Protein AF-A0A919ER35-F1 (afdb_monomer)

Foldseek 3Di:
DDVLVVLVVVCVVCDPDPLLPVLNVLSVVLNVCVVVVVNVSSVVSNVVSVVSVCVSDPD

Radius of gyration: 10.8 Å; Cα contacts (8 Å, |Δi|>4): 50; chains: 1; bounding box: 24×17×33 Å

pLDDT: mean 91.17, std 7.61, range [57.84, 97.12]

Organism: Streptomyces filamentosus (NCBI:txid67294)

Structure (mmCIF, N/CA/C/O backbone):
data_AF-A0A919ER35-F1
#
_entry.id   AF-A0A919ER35-F1
#
loop_
_atom_site.group_PDB
_atom_site.id
_atom_site.type_symbol
_atom_site.label_atom_id
_atom_site.label_alt_id
_atom_site.label_comp_id
_atom_site.label_asym_id
_atom_site.label_entity_id
_atom_site.label_seq_id
_atom_site.pdbx_PDB_ins_code
_atom_site.Cartn_x
_atom_site.Cartn_y
_atom_site.Cartn_z
_atom_site.occupancy
_atom_site.B_iso_or_equiv
_atom_site.auth_seq_id
_atom_site.auth_comp_id
_atom_site.auth_asym_id
_atom_site.auth_atom_id
_atom_site.pdbx_PDB_model_num
ATOM 1 N N . MET A 1 1 ? -14.594 -7.243 -1.231 1.00 60.81 1 MET A N 1
ATOM 2 C CA . MET A 1 1 ? -13.156 -6.958 -1.152 1.00 60.81 1 MET A CA 1
ATOM 3 C C . MET A 1 1 ? -12.936 -6.060 0.038 1.00 60.81 1 MET A C 1
ATOM 5 O O . MET A 1 1 ? -13.582 -5.016 0.124 1.00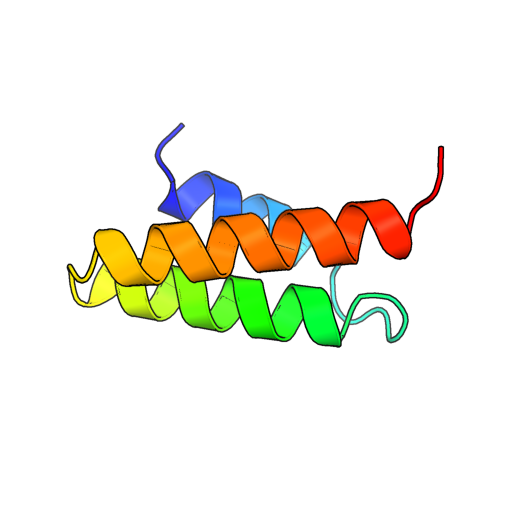 60.81 1 MET A O 1
ATOM 9 N N . ARG A 1 2 ? -12.142 -6.510 1.003 1.00 83.50 2 ARG A N 1
ATOM 10 C CA . ARG A 1 2 ? -11.728 -5.656 2.114 1.00 83.50 2 ARG A CA 1
ATOM 11 C C . ARG A 1 2 ? -10.594 -4.736 1.644 1.00 83.50 2 ARG A C 1
ATOM 13 O O . ARG A 1 2 ? -9.901 -5.053 0.684 1.00 83.50 2 ARG A O 1
ATOM 20 N N . ILE A 1 3 ? -10.422 -3.583 2.289 1.00 84.69 3 ILE A N 1
ATOM 21 C CA . ILE A 1 3 ? -9.420 -2.589 1.862 1.00 84.69 3 ILE A CA 1
ATOM 22 C C . ILE A 1 3 ? -7.996 -3.163 1.963 1.00 84.69 3 ILE A C 1
ATOM 24 O O . ILE A 1 3 ? -7.161 -2.887 1.113 1.00 84.69 3 ILE A O 1
ATOM 28 N N . ASP A 1 4 ? -7.731 -4.009 2.955 1.00 86.06 4 ASP A N 1
ATOM 29 C CA . ASP A 1 4 ? -6.458 -4.716 3.120 1.00 86.06 4 ASP A CA 1
ATOM 30 C C . ASP A 1 4 ? -6.154 -5.686 1.966 1.00 86.06 4 ASP A C 1
ATOM 32 O O . ASP A 1 4 ? -5.025 -5.726 1.487 1.00 86.06 4 ASP A O 1
ATOM 36 N N . GLU A 1 5 ? -7.159 -6.404 1.459 1.00 89.81 5 GLU A N 1
ATOM 37 C CA . GLU A 1 5 ? -7.009 -7.265 0.272 1.00 89.81 5 GLU A CA 1
ATOM 38 C C . GLU A 1 5 ? -6.686 -6.431 -0.976 1.00 89.81 5 GLU A C 1
ATOM 40 O O . GLU A 1 5 ? -5.777 -6.768 -1.728 1.00 89.81 5 GLU A O 1
ATOM 45 N N . ALA A 1 6 ? -7.372 -5.297 -1.152 1.00 90.19 6 ALA A N 1
ATOM 46 C CA . ALA A 1 6 ? -7.141 -4.382 -2.271 1.00 90.19 6 ALA A CA 1
ATOM 47 C C . ALA A 1 6 ? -5.709 -3.822 -2.286 1.00 90.19 6 ALA A C 1
ATOM 49 O O . ALA A 1 6 ? -5.087 -3.713 -3.341 1.00 90.19 6 ALA A O 1
ATOM 50 N N . VAL A 1 7 ? -5.180 -3.468 -1.110 1.00 92.94 7 VAL A N 1
ATOM 51 C CA . VAL A 1 7 ? -3.800 -2.985 -0.974 1.00 92.94 7 VAL A CA 1
ATOM 52 C C . VAL A 1 7 ? -2.803 -4.085 -1.319 1.00 92.94 7 VAL A C 1
ATOM 54 O O . VAL A 1 7 ? -1.827 -3.814 -2.015 1.00 92.94 7 VAL A O 1
ATOM 57 N N . ALA A 1 8 ? -3.048 -5.317 -0.866 1.00 93.12 8 ALA A N 1
ATOM 58 C CA . ALA A 1 8 ? -2.187 -6.452 -1.179 1.00 93.12 8 ALA A CA 1
ATOM 59 C C . ALA A 1 8 ? -2.152 -6.740 -2.688 1.00 93.12 8 ALA A C 1
ATOM 61 O O . ALA A 1 8 ? -1.068 -6.871 -3.248 1.00 93.12 8 ALA A O 1
ATOM 62 N N . GLU A 1 9 ? -3.308 -6.758 -3.357 1.00 93.69 9 GLU A N 1
ATOM 63 C CA . GLU A 1 9 ? -3.383 -6.943 -4.813 1.00 93.69 9 GLU A CA 1
ATOM 64 C C . GLU A 1 9 ? -2.671 -5.819 -5.577 1.00 93.69 9 GLU A C 1
ATOM 66 O O . GLU A 1 9 ? -1.943 -6.086 -6.531 1.00 93.69 9 GLU A O 1
ATOM 71 N N . ALA A 1 10 ? -2.830 -4.563 -5.144 1.00 92.69 10 ALA A N 1
ATOM 72 C CA . ALA A 1 10 ? -2.141 -3.432 -5.760 1.00 92.69 10 ALA A CA 1
ATOM 73 C C . ALA A 1 10 ? -0.615 -3.537 -5.613 1.00 92.69 10 ALA A C 1
ATOM 75 O O . ALA A 1 10 ? 0.106 -3.266 -6.571 1.00 92.69 10 ALA A O 1
ATOM 76 N N . LEU A 1 11 ? -0.121 -3.949 -4.440 1.00 95.25 11 LEU A N 1
ATOM 77 C CA . LEU A 1 11 ? 1.307 -4.178 -4.197 1.00 95.25 11 LEU A CA 1
ATOM 78 C C . LEU A 1 11 ? 1.867 -5.295 -5.086 1.00 95.25 11 LEU A C 1
ATOM 80 O O . LEU A 1 11 ? 2.942 -5.126 -5.659 1.00 95.25 11 LEU A O 1
ATOM 84 N N . ASP A 1 12 ? 1.132 -6.398 -5.233 1.00 95.56 12 ASP A N 1
ATOM 85 C CA . ASP A 1 12 ? 1.517 -7.508 -6.112 1.00 95.56 12 ASP A CA 1
ATOM 86 C C . ASP A 1 12 ? 1.536 -7.078 -7.588 1.00 95.56 12 ASP A C 1
ATOM 88 O O . ASP A 1 12 ? 2.448 -7.441 -8.331 1.00 95.56 12 ASP A O 1
ATOM 92 N N . ALA A 1 13 ? 0.565 -6.262 -8.013 1.00 93.19 13 ALA A N 1
ATOM 93 C CA . ALA A 1 13 ? 0.452 -5.795 -9.392 1.00 93.19 13 ALA A CA 1
ATOM 94 C C . ALA A 1 13 ? 1.606 -4.871 -9.812 1.00 93.19 13 ALA A C 1
ATOM 96 O O . ALA A 1 13 ? 2.105 -4.982 -10.931 1.00 93.19 13 ALA A O 1
ATOM 97 N N . ILE A 1 14 ? 2.029 -3.959 -8.931 1.00 93.94 14 ILE A N 1
ATOM 98 C CA . ILE A 1 14 ? 3.121 -3.016 -9.226 1.00 93.94 14 ILE A CA 1
ATOM 99 C C . ILE A 1 14 ? 4.507 -3.614 -8.970 1.00 93.94 14 ILE A C 1
ATOM 101 O O . ILE A 1 14 ? 5.495 -3.156 -9.548 1.00 93.94 14 ILE A O 1
ATOM 105 N N . GLY A 1 15 ? 4.587 -4.623 -8.099 1.00 93.56 15 GLY A N 1
ATOM 106 C CA . GLY A 1 15 ? 5.822 -5.301 -7.729 1.00 93.56 15 GLY A CA 1
ATOM 107 C C . GLY A 1 15 ? 6.938 -4.346 -7.291 1.00 93.56 15 GLY A C 1
ATOM 108 O O . GLY A 1 15 ? 6.717 -3.330 -6.626 1.00 93.56 15 GLY A O 1
ATOM 109 N N . ASP A 1 16 ? 8.167 -4.678 -7.682 1.00 94.50 16 ASP A N 1
ATOM 110 C CA . ASP A 1 16 ? 9.368 -3.899 -7.362 1.00 94.50 16 ASP A CA 1
ATOM 111 C C . ASP A 1 16 ? 9.764 -2.885 -8.448 1.00 94.50 16 ASP A C 1
ATOM 113 O O . ASP A 1 16 ? 10.874 -2.347 -8.405 1.00 94.50 16 ASP A O 1
ATOM 117 N N . ASP A 1 17 ? 8.877 -2.587 -9.404 1.00 93.88 17 ASP A N 1
ATOM 118 C CA . ASP A 1 17 ? 9.166 -1.621 -10.466 1.00 93.88 17 AS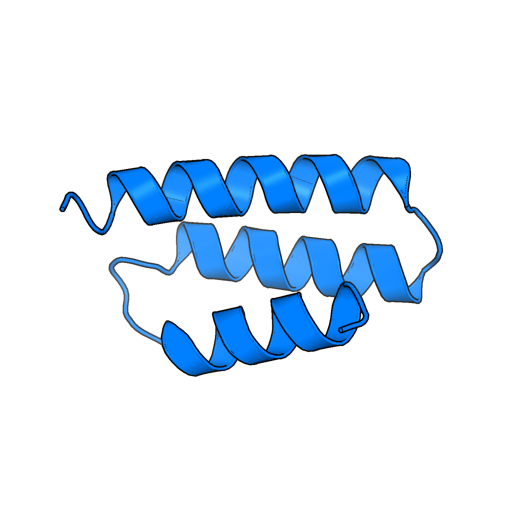P A CA 1
ATOM 119 C C . ASP A 1 17 ? 9.536 -0.251 -9.867 1.00 93.88 17 ASP A C 1
ATOM 121 O O . ASP A 1 17 ? 8.845 0.302 -9.002 1.00 93.88 17 ASP A O 1
ATOM 125 N N . ALA A 1 18 ? 10.662 0.297 -10.326 1.00 94.25 18 ALA A N 1
ATOM 126 C CA . ALA A 1 18 ? 11.178 1.578 -9.870 1.00 94.25 18 ALA A CA 1
ATOM 127 C C . ALA A 1 18 ? 10.218 2.735 -10.184 1.00 94.25 18 ALA A C 1
ATOM 129 O O . ALA A 1 18 ? 10.176 3.703 -9.424 1.00 94.25 18 ALA A O 1
ATOM 130 N N . VAL A 1 19 ? 9.425 2.622 -11.255 1.00 93.88 19 VAL A N 1
ATOM 131 C CA . VAL A 1 19 ? 8.404 3.608 -11.642 1.00 93.88 19 VAL A CA 1
ATOM 132 C C . VAL A 1 19 ? 7.345 3.765 -10.550 1.00 93.88 19 VAL A C 1
ATOM 134 O O . VAL A 1 19 ? 6.886 4.875 -10.287 1.00 93.88 19 VAL A O 1
ATOM 137 N N . TYR A 1 20 ? 7.011 2.679 -9.851 1.00 95.31 20 TYR A N 1
ATOM 138 C CA . TYR A 1 20 ? 5.984 2.666 -8.811 1.00 95.31 20 TYR A CA 1
ATOM 139 C C . TYR A 1 20 ? 6.554 2.713 -7.391 1.00 95.31 20 TYR A C 1
ATOM 141 O O . TYR A 1 20 ? 5.808 2.521 -6.435 1.00 95.31 20 TYR A O 1
ATOM 149 N N . ALA A 1 21 ? 7.852 2.979 -7.205 1.00 95.00 21 ALA A N 1
ATOM 150 C CA . ALA A 1 21 ? 8.491 2.927 -5.886 1.00 95.00 21 ALA A CA 1
ATOM 151 C C . ALA A 1 21 ? 7.823 3.856 -4.851 1.00 95.00 21 ALA A C 1
ATOM 153 O O . ALA A 1 21 ? 7.655 3.475 -3.690 1.00 95.00 21 ALA A O 1
ATOM 154 N N . GLU A 1 22 ? 7.401 5.051 -5.273 1.00 95.88 22 GLU A N 1
AT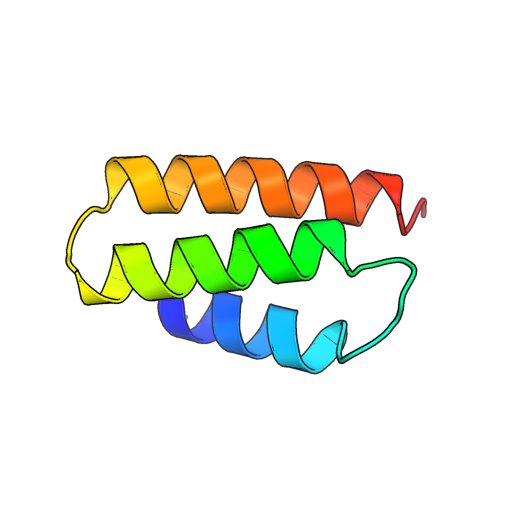OM 155 C CA . GLU A 1 22 ? 6.683 6.000 -4.416 1.00 95.88 22 GLU A CA 1
ATOM 156 C C . GLU A 1 22 ? 5.278 5.490 -4.058 1.00 95.88 22 GLU A C 1
ATOM 158 O O . GLU A 1 22 ? 4.927 5.415 -2.877 1.00 95.88 22 GLU A O 1
ATOM 163 N N . ALA A 1 23 ? 4.509 5.044 -5.056 1.00 95.81 23 ALA A N 1
ATOM 164 C CA . ALA A 1 23 ? 3.193 4.444 -4.848 1.00 95.81 23 ALA A CA 1
ATOM 165 C C . ALA A 1 23 ? 3.255 3.209 -3.934 1.00 95.81 23 ALA A C 1
ATOM 167 O O . ALA A 1 23 ? 2.450 3.073 -3.012 1.00 95.81 23 ALA A O 1
ATOM 168 N N . ARG A 1 24 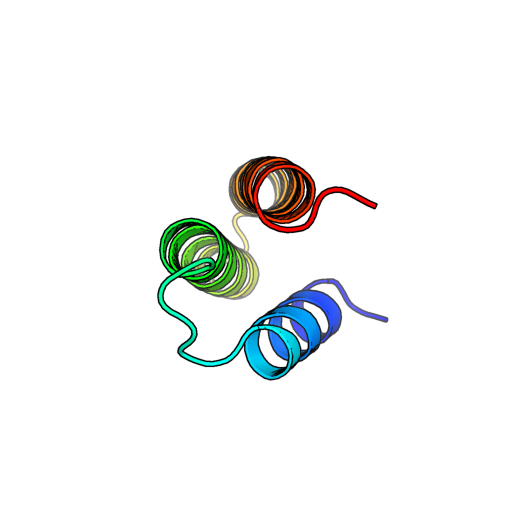? 4.258 2.344 -4.125 1.00 96.38 24 ARG A N 1
ATOM 169 C CA . ARG A 1 24 ? 4.514 1.174 -3.279 1.00 96.38 24 ARG A CA 1
ATOM 170 C C . ARG A 1 24 ? 4.746 1.577 -1.827 1.00 96.38 24 ARG A C 1
ATOM 172 O O . ARG A 1 24 ? 4.174 0.968 -0.927 1.00 96.38 24 ARG A O 1
ATOM 179 N N . GLY A 1 25 ? 5.539 2.621 -1.581 1.00 96.94 25 GLY A N 1
ATOM 180 C CA . GLY A 1 25 ? 5.770 3.140 -0.231 1.00 96.94 25 GLY A CA 1
ATOM 181 C C . GLY A 1 25 ? 4.483 3.606 0.458 1.00 96.94 25 GLY A C 1
ATOM 182 O O . GLY A 1 25 ? 4.263 3.314 1.638 1.00 96.94 25 GLY A O 1
ATOM 183 N N . LEU A 1 26 ? 3.605 4.282 -0.284 1.00 97.12 26 LEU A N 1
ATOM 184 C CA . LEU A 1 26 ? 2.311 4.751 0.214 1.00 97.12 26 LEU A CA 1
ATOM 185 C C . LEU A 1 26 ? 1.342 3.592 0.497 1.00 97.12 26 LEU A C 1
ATOM 187 O O . LEU A 1 26 ? 0.689 3.593 1.542 1.00 97.12 26 LEU A O 1
ATOM 191 N N . LEU A 1 27 ? 1.309 2.567 -0.359 1.00 96.25 27 LEU A N 1
ATOM 192 C CA . LEU A 1 27 ? 0.511 1.354 -0.146 1.00 96.25 27 LEU A CA 1
ATOM 193 C C . LEU A 1 27 ? 0.991 0.545 1.067 1.00 96.25 27 LEU A C 1
ATOM 195 O O . LEU A 1 27 ? 0.173 0.147 1.893 1.00 96.25 27 LEU A O 1
ATOM 199 N N . VAL A 1 28 ? 2.306 0.373 1.249 1.00 96.38 28 VAL A N 1
ATOM 200 C CA . VAL A 1 28 ? 2.870 -0.281 2.449 1.00 96.38 28 VAL A CA 1
ATOM 201 C C . VAL A 1 28 ? 2.497 0.487 3.720 1.00 96.38 28 VAL A C 1
ATOM 203 O O . VAL A 1 28 ? 2.150 -0.108 4.743 1.00 96.38 28 VAL A O 1
ATOM 206 N N . LYS A 1 29 ? 2.534 1.823 3.670 1.00 95.75 29 LYS A N 1
ATOM 207 C CA . LYS A 1 29 ? 2.090 2.668 4.784 1.00 95.75 29 LYS A CA 1
ATOM 208 C C . LYS A 1 29 ? 0.596 2.482 5.062 1.00 95.75 29 LYS A C 1
ATOM 210 O O . LYS A 1 29 ? 0.224 2.344 6.226 1.00 95.75 29 LYS A O 1
ATOM 215 N N . ALA A 1 30 ? -0.242 2.471 4.027 1.00 94.81 30 ALA A N 1
ATOM 216 C CA . ALA A 1 30 ? -1.676 2.238 4.161 1.00 94.81 30 ALA A CA 1
ATOM 217 C C . ALA A 1 30 ? -1.983 0.872 4.796 1.00 94.81 30 ALA A C 1
ATOM 219 O O . ALA A 1 30 ? -2.751 0.824 5.753 1.00 94.81 30 ALA A O 1
ATOM 220 N N . ASP A 1 31 ? -1.342 -0.208 4.337 1.00 94.00 31 ASP A N 1
ATOM 221 C CA . ASP A 1 31 ? -1.487 -1.553 4.917 1.00 94.00 31 ASP A CA 1
ATOM 222 C C . ASP A 1 31 ? -1.146 -1.564 6.414 1.00 94.00 31 ASP A C 1
ATOM 224 O O . ASP A 1 31 ? -1.925 -2.050 7.238 1.00 94.00 31 ASP A O 1
ATOM 228 N N . ARG A 1 32 ? -0.026 -0.937 6.798 1.00 94.81 32 ARG A N 1
ATOM 229 C CA . ARG A 1 32 ? 0.357 -0.820 8.212 1.00 94.81 32 ARG A CA 1
ATOM 230 C C . ARG A 1 32 ? -0.724 -0.119 9.042 1.00 94.81 32 ARG A C 1
ATOM 232 O O . ARG A 1 32 ? -1.103 -0.619 10.098 1.00 94.81 32 ARG A O 1
ATOM 239 N N . LEU A 1 33 ? -1.243 1.008 8.555 1.00 94.06 33 LEU A N 1
ATOM 240 C CA . LEU A 1 33 ? -2.266 1.802 9.244 1.00 94.06 33 LEU A CA 1
ATOM 241 C C . LEU A 1 33 ? -3.604 1.048 9.361 1.00 94.06 33 LEU A C 1
ATOM 243 O O . LEU A 1 33 ? -4.267 1.106 10.397 1.00 94.06 33 LEU A O 1
ATOM 247 N N . LEU A 1 34 ? -3.984 0.271 8.342 1.00 91.38 34 LEU A N 1
ATOM 248 C CA . LEU A 1 34 ? -5.168 -0.595 8.403 1.00 91.38 34 LEU A CA 1
ATOM 249 C C . LEU A 1 34 ? -5.036 -1.656 9.502 1.00 91.38 34 LEU A C 1
ATOM 251 O O . LEU A 1 34 ? -5.992 -1.877 10.247 1.00 91.38 34 LEU A O 1
ATOM 255 N N . ARG A 1 35 ? -3.853 -2.267 9.652 1.00 90.44 35 ARG A N 1
ATOM 256 C CA . ARG A 1 35 ?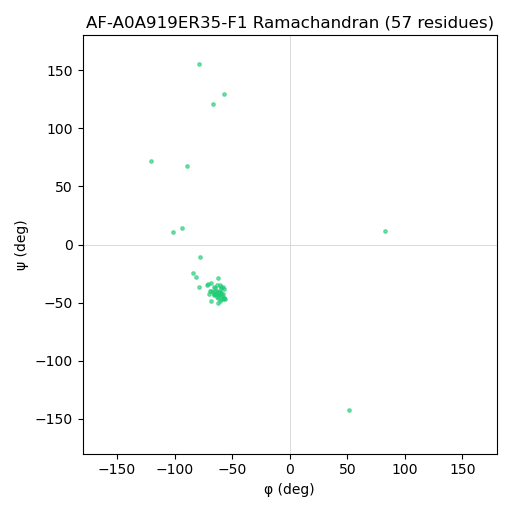 -3.575 -3.259 10.709 1.00 90.44 35 ARG A CA 1
ATOM 257 C C . ARG A 1 35 ? -3.542 -2.645 12.109 1.00 90.44 35 ARG A C 1
ATOM 259 O O . ARG A 1 35 ? -3.937 -3.300 13.068 1.00 90.44 35 ARG A O 1
ATOM 266 N N . GLU A 1 36 ? -3.094 -1.397 12.225 1.00 92.56 36 GLU A N 1
ATOM 267 C CA . GLU A 1 36 ? -3.085 -0.623 13.476 1.00 92.56 36 GLU A CA 1
ATOM 268 C C . GLU A 1 36 ? -4.475 -0.062 13.844 1.00 92.56 36 GLU A C 1
ATOM 270 O O . GLU A 1 36 ? -4.673 0.414 14.962 1.00 92.56 36 GLU A O 1
ATOM 275 N N . GLY A 1 37 ? -5.453 -0.128 12.932 1.00 90.00 37 GLY A N 1
ATOM 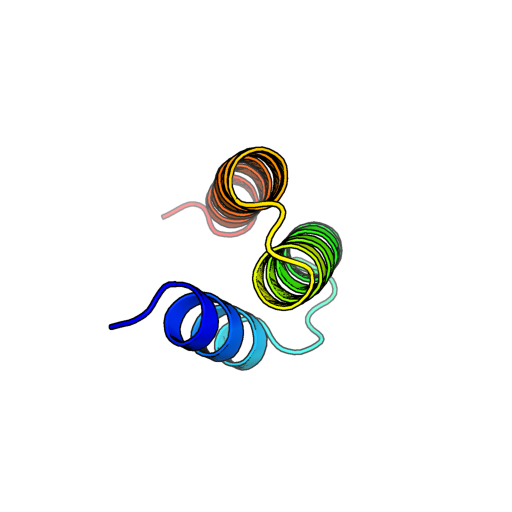276 C CA . GLY A 1 37 ? -6.812 0.381 13.139 1.00 90.00 37 GLY A CA 1
ATOM 277 C C . GLY A 1 37 ? -6.966 1.887 12.898 1.00 90.00 37 GLY A C 1
ATOM 278 O O . GLY A 1 37 ? -8.006 2.462 13.222 1.00 90.00 37 GLY A O 1
ATOM 279 N N . THR A 1 38 ? -5.971 2.549 12.305 1.00 88.50 38 THR A N 1
ATOM 280 C CA . THR A 1 38 ? -5.954 3.998 12.049 1.00 88.50 38 THR A CA 1
ATOM 281 C C . THR A 1 38 ? -6.578 4.338 10.690 1.00 88.50 38 THR A C 1
ATOM 283 O O . THR A 1 38 ? -5.938 4.818 9.753 1.00 88.50 38 THR A O 1
ATOM 286 N N . SER A 1 39 ? -7.892 4.124 10.581 1.00 84.12 39 SER A N 1
ATOM 287 C CA . SER A 1 39 ? -8.638 4.147 9.309 1.00 84.12 39 SER A CA 1
ATOM 288 C C . SER A 1 39 ? -8.539 5.472 8.541 1.00 84.12 39 SER A C 1
ATOM 290 O O . SER A 1 39 ? -8.485 5.477 7.314 1.00 84.12 39 SER A O 1
ATOM 292 N N . GLY A 1 40 ? -8.505 6.607 9.247 1.00 90.81 40 GLY A N 1
ATOM 293 C CA . GLY A 1 40 ? -8.451 7.929 8.616 1.00 90.81 40 GLY A CA 1
ATOM 294 C C . GLY A 1 40 ? -7.101 8.247 7.969 1.00 90.81 40 GLY A C 1
ATOM 295 O O . GLY A 1 40 ? -7.056 8.905 6.933 1.00 90.81 40 GLY A O 1
ATOM 296 N N . GLU A 1 41 ? -6.000 7.778 8.553 1.00 91.81 41 GLU A N 1
ATOM 297 C CA . GLU A 1 41 ? -4.670 7.949 7.961 1.00 91.81 41 GLU A CA 1
ATOM 298 C C . GLU A 1 41 ? -4.436 6.944 6.835 1.00 91.81 41 GLU A C 1
ATOM 300 O O . GLU A 1 41 ? -3.853 7.307 5.814 1.00 91.81 41 GLU A O 1
ATOM 305 N N . ALA A 1 42 ? -4.945 5.717 6.992 1.00 91.38 42 ALA A N 1
ATOM 306 C CA . ALA A 1 42 ? -4.933 4.709 5.939 1.00 91.38 42 ALA A CA 1
ATOM 307 C C . ALA A 1 42 ? -5.631 5.217 4.670 1.00 91.38 42 ALA A C 1
ATOM 309 O O . ALA A 1 42 ? -5.067 5.117 3.584 1.00 91.38 42 ALA A O 1
ATOM 310 N N . ALA A 1 43 ? -6.812 5.830 4.814 1.00 92.38 43 ALA A N 1
ATOM 311 C CA . ALA A 1 43 ? -7.550 6.410 3.693 1.00 92.38 43 ALA A CA 1
ATOM 312 C C . ALA A 1 43 ? -6.749 7.504 2.967 1.00 92.38 43 ALA A C 1
ATOM 314 O O . ALA A 1 43 ? -6.676 7.501 1.744 1.00 92.38 43 ALA A O 1
ATOM 315 N N . ARG A 1 44 ? -6.076 8.399 3.704 1.00 95.12 44 ARG A N 1
ATOM 316 C CA . ARG A 1 44 ? -5.231 9.435 3.081 1.00 95.12 44 ARG A CA 1
ATOM 317 C C . ARG A 1 44 ? -4.041 8.841 2.331 1.00 95.12 44 ARG A C 1
ATOM 319 O O . ARG A 1 44 ? -3.726 9.305 1.243 1.00 95.12 44 ARG A O 1
ATOM 326 N N . ALA A 1 45 ? -3.382 7.837 2.913 1.00 94.19 45 ALA A N 1
ATOM 327 C CA . ALA A 1 45 ? -2.257 7.162 2.271 1.00 94.19 45 ALA A CA 1
ATOM 328 C C . ALA A 1 45 ? -2.692 6.416 0.997 1.00 94.19 45 ALA A C 1
ATOM 330 O O . ALA A 1 45 ? -1.972 6.444 0.004 1.00 94.19 45 ALA A O 1
ATOM 331 N N . LEU A 1 46 ? -3.883 5.811 1.007 1.00 94.38 46 LEU A N 1
ATOM 332 C CA . LEU A 1 46 ? -4.504 5.191 -0.165 1.00 94.38 46 LEU A CA 1
ATOM 333 C C . LEU A 1 46 ? -4.797 6.202 -1.276 1.00 94.38 46 LEU A C 1
ATOM 335 O O . LEU A 1 46 ? -4.387 5.984 -2.412 1.00 94.38 46 LEU A O 1
ATOM 339 N N . ASP A 1 47 ? -5.454 7.316 -0.952 1.00 95.56 47 ASP A N 1
ATOM 340 C CA . ASP A 1 47 ? -5.765 8.364 -1.934 1.00 95.56 47 ASP A CA 1
ATOM 341 C C . ASP A 1 47 ? -4.497 8.937 -2.578 1.00 95.56 47 ASP A C 1
ATOM 343 O O . ASP A 1 47 ? -4.469 9.260 -3.766 1.00 95.56 47 ASP A O 1
ATOM 347 N N . GLU A 1 48 ? -3.431 9.083 -1.791 1.00 96.06 48 GLU A N 1
ATOM 348 C CA . GLU A 1 48 ? -2.142 9.539 -2.295 1.00 96.06 48 GLU A CA 1
ATOM 349 C C . GLU A 1 48 ? -1.469 8.484 -3.177 1.00 96.06 48 GLU A C 1
ATOM 351 O O . GLU A 1 48 ? -0.999 8.827 -4.260 1.00 96.06 48 GLU A O 1
ATOM 356 N N . ALA A 1 49 ? -1.498 7.207 -2.778 1.00 95.06 49 ALA A N 1
ATOM 357 C CA . ALA A 1 49 ? -0.973 6.112 -3.589 1.00 95.06 49 ALA A CA 1
ATOM 358 C C . ALA A 1 49 ? -1.648 6.048 -4.964 1.00 95.06 49 ALA A C 1
ATOM 360 O O . ALA A 1 49 ? -0.958 5.961 -5.976 1.00 95.06 49 ALA A O 1
ATOM 361 N N . LEU A 1 50 ? -2.980 6.146 -5.006 1.00 92.94 50 LEU A N 1
ATOM 362 C CA . LEU A 1 50 ? -3.751 6.127 -6.251 1.00 92.94 50 LEU A CA 1
ATOM 363 C C . LEU A 1 50 ? -3.378 7.295 -7.167 1.00 92.94 50 LEU A C 1
ATOM 365 O O . LEU A 1 50 ? -3.158 7.095 -8.357 1.00 92.94 50 LEU A O 1
ATOM 369 N N . ARG A 1 51 ? -3.217 8.500 -6.611 1.00 94.69 51 ARG A N 1
ATOM 370 C CA . ARG A 1 51 ? -2.792 9.672 -7.388 1.00 94.69 51 ARG A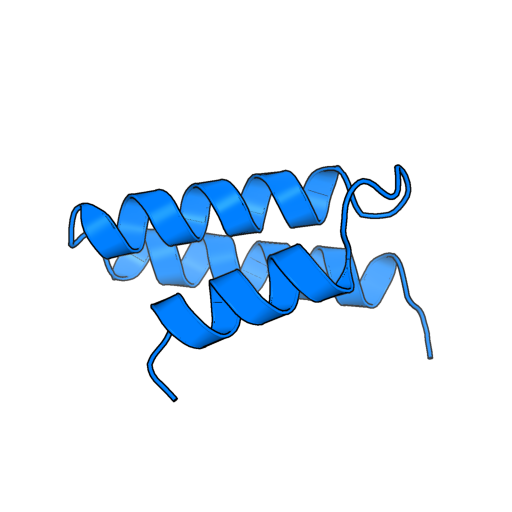 CA 1
ATOM 371 C C . ARG A 1 51 ? -1.409 9.480 -8.015 1.00 94.69 51 ARG A C 1
ATOM 373 O O . ARG A 1 51 ? -1.196 9.891 -9.152 1.00 94.69 51 ARG A O 1
ATOM 380 N N . VAL A 1 52 ? -0.472 8.889 -7.274 1.00 94.62 52 VAL A N 1
ATOM 381 C CA . VAL A 1 52 ? 0.880 8.607 -7.779 1.00 94.62 52 VAL A CA 1
ATOM 382 C C . VAL A 1 52 ? 0.844 7.504 -8.841 1.00 94.62 52 VAL A C 1
ATOM 384 O O . VAL A 1 52 ? 1.524 7.631 -9.856 1.00 94.62 52 VAL A O 1
ATOM 387 N N . LEU A 1 53 ? 0.027 6.460 -8.656 1.00 91.00 53 LEU A N 1
ATOM 388 C CA . LEU A 1 53 ? -0.161 5.399 -9.653 1.00 91.00 53 LEU A CA 1
ATOM 389 C C . LEU A 1 53 ? -0.722 5.937 -10.968 1.00 91.00 53 LEU A C 1
ATOM 391 O O . LEU A 1 53 ? -0.148 5.660 -12.017 1.00 91.00 53 LEU A O 1
ATOM 395 N N . ASP A 1 54 ? -1.781 6.744 -10.909 1.00 91.44 54 ASP A N 1
ATOM 396 C CA . ASP A 1 54 ? -2.384 7.362 -12.095 1.00 91.44 54 ASP A CA 1
ATOM 397 C C . ASP A 1 54 ? -1.382 8.255 -12.842 1.00 91.44 54 ASP A C 1
ATOM 399 O O . ASP A 1 54 ? -1.368 8.300 -14.071 1.00 91.44 54 ASP A O 1
ATOM 403 N N . ALA A 1 55 ? -0.510 8.959 -12.113 1.00 91.44 55 ALA A N 1
ATOM 404 C CA . ALA A 1 55 ? 0.535 9.782 -12.716 1.00 91.44 55 ALA A CA 1
ATOM 405 C C . ALA A 1 55 ? 1.656 8.946 -13.362 1.00 91.44 55 ALA A C 1
ATOM 407 O O . ALA A 1 55 ? 2.234 9.363 -14.366 1.00 91.44 55 ALA A O 1
ATOM 408 N N . ALA A 1 56 ? 1.977 7.788 -12.781 1.00 88.88 56 ALA A N 1
ATOM 409 C CA . ALA A 1 56 ? 3.029 6.891 -13.251 1.00 88.88 56 ALA A CA 1
ATOM 410 C C . ALA A 1 56 ? 2.578 5.991 -14.417 1.00 88.88 56 ALA A C 1
ATOM 412 O O . ALA A 1 56 ? 3.398 5.623 -15.257 1.00 88.88 56 ALA A O 1
ATOM 413 N N . CYS A 1 57 ? 1.283 5.673 -14.494 1.00 81.50 57 CYS A N 1
ATOM 414 C CA . CYS A 1 57 ? 0.676 4.888 -15.564 1.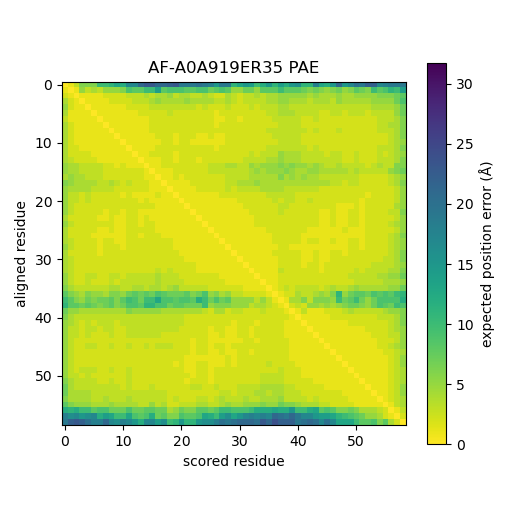00 81.50 57 CYS A CA 1
ATOM 415 C C . CYS A 1 57 ? -0.419 5.701 -16.281 1.00 81.50 57 CYS A C 1
ATOM 417 O O . CYS A 1 57 ? -1.607 5.414 -16.118 1.00 81.50 57 CYS A O 1
ATOM 419 N N . PRO A 1 58 ? -0.044 6.721 -17.078 1.00 67.06 58 PRO A N 1
ATOM 420 C CA . PRO A 1 58 ? -1.009 7.482 -17.854 1.00 67.06 58 PRO A CA 1
ATOM 421 C C . PRO A 1 58 ? -1.627 6.573 -18.922 1.00 67.06 58 PRO A C 1
ATOM 423 O O . PRO A 1 58 ? -0.913 5.997 -19.744 1.00 67.06 58 PRO A O 1
ATOM 426 N N . PHE A 1 59 ? -2.948 6.421 -18.873 1.00 57.84 59 PHE A N 1
ATOM 427 C CA . PHE A 1 59 ? -3.740 5.727 -19.893 1.00 57.84 59 PHE A CA 1
ATOM 428 C C . PHE A 1 59 ? -3.656 6.430 -21.255 1.00 57.84 59 PHE A C 1
ATOM 430 O O . PHE A 1 59 ? -3.636 7.685 -21.274 1.00 57.84 59 PHE A O 1
#

Sequence (59 aa):
MRIDEAVAEALDAIGDDAVYAEARGLLVKADRLLREGTSGEAARALDEALRVLDAACPF

Mean predicted aligned error: 3.26 Å

Secondary structure (DSSP, 8-state):
--HHHHHHHHHHHHTT-GGGHHHHHHHHHHHHHHHHT-HHHHHHHHHHHHHHHHHHS--

Nearest PDB structures (foldseek):
  9c8w-assembly1_A  TM=7.550E-01  e=1.204E+00  Methylorubrum extorquens
  7lra-assembly1_C  TM=7.998E-01  e=6.743E+00  Escherichia coli
  7lsl-assembly1_C  TM=8.064E-01  e=9.631E+00  Escherichia coli

Solvent-accessible surface area (backbone atoms only — not comparable to full-atom values): 3264 Å² total; per-residue (Å²): 133,54,74,65,56,53,44,52,53,51,46,64,73,53,57,85,42,75,84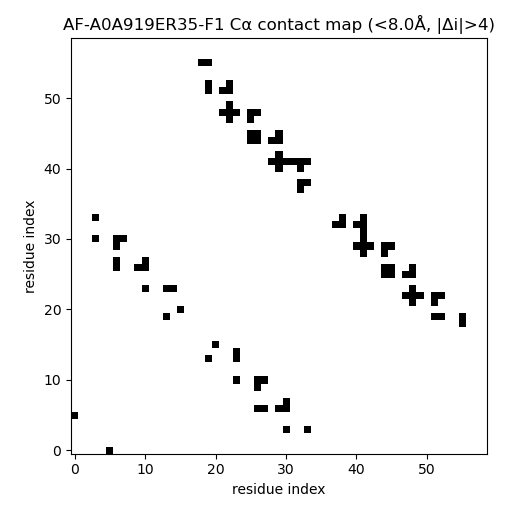,41,47,66,27,47,53,27,38,55,49,17,50,53,26,53,75,72,66,41,58,73,60,17,51,53,28,43,57,51,19,51,56,45,44,50,68,66,57,71,128